Protein AF-A0A1I3E2B5-F1 (afdb_monomer_lite)

Sequence (59 aa):
MFGLGMTELIVLAVIVLLLFGSRLPSAMRSLGSSFNSFKKGMKEGEDDSSSGHLDSPKH

Radius of gyration: 22.5 Å; chains: 1; bounding box: 44×27×64 Å

Foldseek 3Di:
DDDCDPVNVVVVVVVVCVVCPPNVVVVVVVVVVVVVVVVVVVVVVVVVVVPPDDPDDDD

Organism: NCBI:txid1576369

pLDDT: mean 83.29, std 14.7, range [45.84, 96.44]

Secondary structure (DSSP, 8-state):
-----HHHHHHHHHHHHHHHTTHHHHHHHHHHHHHHHHHHHHHHHHHHTT---------

Structure (mmCIF, N/CA/C/O backbone):
data_AF-A0A1I3E2B5-F1
#
_entry.id   AF-A0A1I3E2B5-F1
#
loop_
_atom_site.group_PDB
_atom_site.id
_atom_site.type_symbol
_atom_site.label_atom_id
_atom_site.label_alt_id
_atom_site.label_comp_id
_atom_site.label_asym_id
_atom_site.label_entity_id
_atom_site.label_seq_id
_atom_site.pdbx_PDB_ins_code
_atom_site.Cartn_x
_atom_site.Cartn_y
_atom_site.Cartn_z
_atom_site.occupancy
_atom_site.B_iso_or_equiv
_atom_site.auth_seq_id
_atom_site.auth_comp_id
_atom_site.auth_asym_id
_atom_site.auth_atom_id
_atom_site.pdbx_PDB_model_num
ATOM 1 N N . MET A 1 1 ? 25.354 5.483 -8.047 1.00 53.25 1 MET A N 1
ATOM 2 C CA . MET A 1 1 ? 24.340 6.017 -8.981 1.00 53.25 1 MET A CA 1
ATOM 3 C C . MET A 1 1 ? 23.213 5.001 -9.126 1.00 53.25 1 MET A C 1
ATOM 5 O O . MET A 1 1 ? 23.173 4.282 -10.107 1.00 53.25 1 MET A O 1
ATOM 9 N N . PHE A 1 2 ? 22.360 4.881 -8.108 1.00 63.09 2 PHE A N 1
ATOM 10 C CA . PHE A 1 2 ? 21.227 3.946 -8.075 1.00 63.09 2 PHE A CA 1
ATOM 11 C C . PHE A 1 2 ? 20.102 4.636 -7.301 1.00 63.09 2 PHE A C 1
ATOM 13 O O . PHE A 1 2 ? 19.902 4.406 -6.113 1.00 63.09 2 PHE A O 1
ATOM 20 N N . GLY A 1 3 ? 19.468 5.608 -7.947 1.00 67.50 3 GLY A N 1
ATOM 21 C CA . GLY A 1 3 ? 18.226 6.191 -7.462 1.00 67.50 3 GLY A CA 1
ATOM 22 C C . GLY A 1 3 ? 17.138 5.649 -8.359 1.00 67.50 3 GLY A C 1
ATOM 23 O O . GLY A 1 3 ? 17.211 5.898 -9.558 1.00 67.50 3 GLY A O 1
ATOM 24 N N . LEU A 1 4 ? 16.196 4.895 -7.791 1.00 75.44 4 LEU A N 1
ATOM 25 C CA . LEU A 1 4 ? 15.001 4.457 -8.503 1.00 75.44 4 LEU A CA 1
ATOM 26 C C . LEU A 1 4 ? 14.324 5.701 -9.084 1.00 75.44 4 LEU A C 1
ATOM 28 O O . LEU A 1 4 ? 13.757 6.516 -8.352 1.00 75.44 4 LEU A O 1
ATOM 32 N N . GLY A 1 5 ? 14.465 5.884 -10.390 1.00 88.56 5 GLY A N 1
ATOM 33 C CA . GLY A 1 5 ? 13.864 6.991 -11.105 1.00 88.56 5 GLY A CA 1
ATOM 34 C C . GLY A 1 5 ? 12.355 6.805 -11.176 1.00 88.56 5 GLY A C 1
ATOM 35 O O . GLY A 1 5 ? 11.841 5.685 -11.108 1.00 88.56 5 GLY A O 1
ATOM 36 N N . MET A 1 6 ? 11.622 7.902 -11.382 1.00 90.75 6 MET A N 1
ATOM 37 C CA . MET A 1 6 ? 10.167 7.816 -11.568 1.00 90.75 6 MET A CA 1
A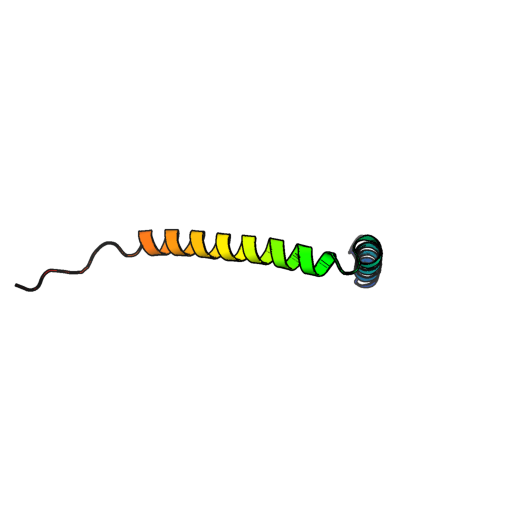TOM 38 C C . MET A 1 6 ? 9.780 6.863 -12.698 1.00 90.75 6 MET A C 1
ATOM 40 O O . MET A 1 6 ? 8.786 6.153 -12.583 1.00 90.75 6 MET A O 1
ATOM 44 N N 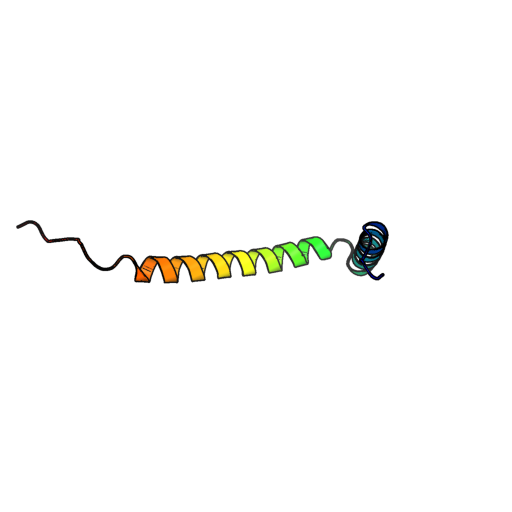. THR A 1 7 ? 10.594 6.781 -13.751 1.00 91.44 7 THR A N 1
ATOM 45 C CA . THR A 1 7 ? 10.390 5.835 -14.851 1.00 91.44 7 THR A CA 1
ATOM 46 C C . THR A 1 7 ? 10.408 4.380 -14.376 1.00 91.44 7 THR A C 1
ATOM 48 O O . THR A 1 7 ? 9.523 3.613 -14.742 1.00 91.44 7 THR A O 1
ATOM 51 N N . GLU A 1 8 ? 11.367 3.992 -13.533 1.00 91.25 8 GLU A N 1
ATOM 52 C CA . GLU A 1 8 ? 11.485 2.615 -13.032 1.00 91.25 8 GLU A CA 1
ATOM 53 C C . GLU A 1 8 ? 10.324 2.261 -12.099 1.00 91.25 8 GLU A C 1
ATOM 55 O O . GLU A 1 8 ? 9.763 1.170 -12.203 1.00 91.25 8 GLU A O 1
ATOM 60 N N . LEU A 1 9 ? 9.897 3.202 -11.247 1.00 93.50 9 LEU A N 1
ATOM 61 C CA . LEU A 1 9 ? 8.715 3.019 -10.401 1.00 93.50 9 LEU A CA 1
ATOM 62 C C . LEU A 1 9 ? 7.432 2.859 -11.217 1.00 93.50 9 LEU A C 1
ATO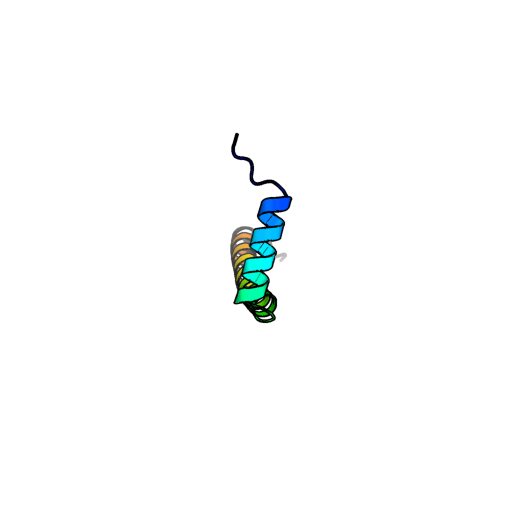M 64 O O . LEU A 1 9 ? 6.609 2.010 -10.881 1.00 93.50 9 LEU A O 1
ATOM 68 N N . ILE A 1 10 ? 7.263 3.628 -12.296 1.00 94.75 10 ILE A N 1
ATOM 69 C CA . ILE A 1 10 ? 6.100 3.498 -13.183 1.00 94.75 10 ILE A CA 1
ATOM 70 C C . ILE A 1 10 ? 6.103 2.129 -13.868 1.00 94.75 10 ILE A C 1
ATOM 72 O O . ILE A 1 10 ? 5.070 1.462 -13.885 1.00 94.75 10 ILE A O 1
ATOM 76 N N . VAL A 1 11 ? 7.248 1.669 -14.381 1.00 95.19 11 VAL A N 1
ATOM 77 C CA . VAL A 1 11 ? 7.360 0.340 -15.007 1.00 95.19 11 VAL A CA 1
ATOM 78 C C . VAL A 1 11 ? 7.022 -0.768 -14.003 1.00 95.19 11 VAL A C 1
ATOM 80 O O . VAL A 1 11 ? 6.217 -1.648 -14.311 1.00 95.19 11 VAL A O 1
ATOM 83 N N . LEU A 1 12 ? 7.557 -0.697 -12.781 1.00 94.38 12 LEU A N 1
ATOM 84 C CA . LEU A 1 12 ? 7.223 -1.628 -11.697 1.00 94.38 12 LEU A CA 1
ATOM 85 C C . LEU A 1 12 ? 5.731 -1.599 -11.346 1.00 94.38 12 LEU A C 1
ATOM 87 O O . LEU A 1 12 ? 5.110 -2.656 -11.220 1.00 94.38 12 LEU A O 1
ATOM 91 N N . ALA A 1 13 ? 5.141 -0.409 -11.229 1.00 93.75 13 ALA A N 1
ATOM 92 C CA . ALA A 1 13 ? 3.720 -0.247 -10.944 1.00 93.75 13 ALA A CA 1
ATOM 93 C C . ALA A 1 13 ? 2.845 -0.865 -12.044 1.00 93.75 13 ALA A C 1
ATOM 95 O O . ALA A 1 13 ? 1.857 -1.528 -11.732 1.00 93.75 13 ALA A O 1
ATOM 96 N N . VAL A 1 14 ? 3.226 -0.712 -13.316 1.00 95.75 14 VAL A N 1
ATOM 97 C CA . VAL A 1 14 ? 2.527 -1.336 -14.448 1.00 95.75 14 VAL A CA 1
ATOM 98 C C . VAL A 1 14 ? 2.634 -2.860 -14.389 1.00 95.75 14 VAL A C 1
ATOM 100 O O . VAL A 1 14 ? 1.622 -3.533 -14.554 1.00 95.75 14 VAL A O 1
ATOM 103 N N . ILE A 1 15 ? 3.812 -3.423 -14.099 1.00 96.44 15 ILE A N 1
ATOM 104 C CA . ILE A 1 15 ? 3.986 -4.881 -13.954 1.00 96.44 15 ILE A CA 1
ATOM 105 C C . ILE A 1 15 ? 3.088 -5.421 -12.837 1.00 96.44 15 ILE A C 1
ATOM 107 O O . ILE A 1 15 ? 2.344 -6.380 -13.037 1.00 96.44 15 ILE A O 1
ATOM 111 N N . VAL A 1 16 ? 3.110 -4.776 -11.670 1.00 95.31 16 VAL A N 1
ATOM 112 C CA . VAL A 1 16 ? 2.253 -5.137 -10.535 1.00 95.31 16 VAL A CA 1
ATOM 113 C C . VAL A 1 16 ? 0.772 -5.013 -10.914 1.00 95.31 16 VAL A C 1
ATOM 115 O O . VAL A 1 16 ? -0.022 -5.900 -10.603 1.00 95.31 16 VAL A O 1
ATOM 118 N N . LEU A 1 17 ? 0.387 -3.968 -11.646 1.00 94.62 17 LEU A N 1
ATOM 119 C CA . LEU A 1 17 ? -0.983 -3.798 -12.121 1.00 94.62 17 LEU A CA 1
ATOM 120 C C . LEU A 1 17 ? -1.394 -4.882 -13.127 1.00 94.62 17 LEU A C 1
ATOM 122 O O . LEU A 1 17 ? -2.542 -5.302 -13.099 1.00 94.62 17 LEU A O 1
ATOM 126 N N . LEU A 1 18 ? -0.497 -5.379 -13.979 1.00 95.75 18 LEU A N 1
ATOM 127 C CA . LEU A 1 18 ? -0.806 -6.481 -14.898 1.00 95.75 18 LEU A CA 1
ATOM 128 C C . LEU A 1 18 ? -0.983 -7.816 -14.163 1.00 95.75 18 LEU A C 1
ATOM 130 O O . LEU A 1 18 ? -1.879 -8.584 -14.503 1.00 95.75 18 LEU A O 1
ATOM 134 N N . LEU A 1 19 ? -0.166 -8.082 -13.140 1.00 95.62 19 LEU A N 1
ATOM 135 C CA . LEU A 1 19 ? -0.243 -9.318 -12.354 1.00 95.62 19 LEU A CA 1
ATOM 136 C C . LE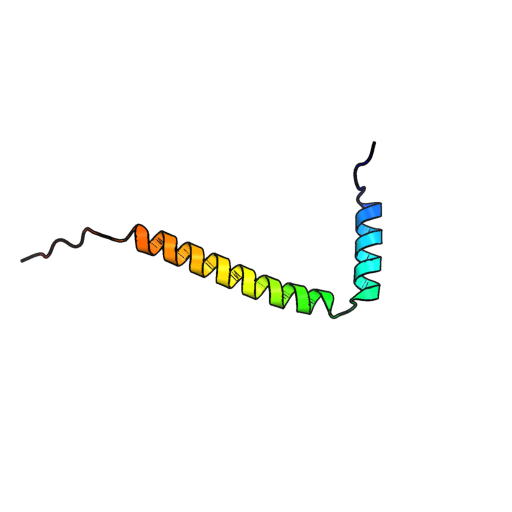U A 1 19 ? -1.481 -9.362 -11.453 1.00 95.62 19 LEU A C 1
ATOM 138 O O . LEU A 1 19 ? -2.162 -10.382 -11.363 1.00 95.62 19 LEU A O 1
ATOM 142 N N . PHE A 1 20 ? -1.766 -8.257 -10.764 1.00 93.62 20 PHE A N 1
ATOM 143 C CA . PHE A 1 20 ? -2.838 -8.191 -9.771 1.00 93.62 20 PHE A CA 1
ATOM 144 C C . PHE A 1 20 ? -4.139 -7.608 -10.335 1.00 93.62 20 PHE A C 1
ATOM 146 O O . PHE A 1 20 ? -5.217 -7.871 -9.793 1.00 93.62 20 PHE A O 1
ATOM 153 N N . GLY A 1 21 ? -4.074 -6.823 -11.411 1.00 91.44 21 GLY A N 1
ATOM 154 C CA . GLY A 1 21 ? -5.228 -6.206 -12.061 1.00 91.44 21 GLY A CA 1
ATOM 155 C C . GLY A 1 21 ? -6.096 -5.418 -11.084 1.00 91.44 21 GLY A C 1
ATOM 156 O O . GLY A 1 21 ? -5.627 -4.637 -10.253 1.00 91.44 21 GLY A O 1
ATOM 157 N N . SER A 1 22 ? -7.397 -5.693 -11.138 1.00 92.06 22 SER A N 1
ATOM 158 C CA . SER A 1 22 ? -8.410 -5.111 -10.255 1.00 92.06 22 SER A CA 1
ATOM 159 C C . SER A 1 22 ? -8.367 -5.619 -8.808 1.00 92.06 22 SER A C 1
ATOM 161 O O . SER A 1 22 ? -9.127 -5.127 -7.974 1.00 92.06 22 SER A O 1
ATOM 163 N N . ARG A 1 23 ? -7.500 -6.586 -8.467 1.00 92.38 23 ARG A N 1
ATOM 164 C CA . ARG A 1 23 ? -7.372 -7.107 -7.093 1.00 92.38 23 ARG A CA 1
ATOM 165 C C . ARG A 1 23 ? -6.451 -6.255 -6.223 1.00 92.38 23 ARG A C 1
ATOM 167 O O . ARG A 1 23 ? -6.617 -6.265 -5.005 1.00 92.38 23 ARG A O 1
ATOM 174 N N . LEU A 1 24 ? -5.542 -5.483 -6.826 1.00 93.25 24 LEU A N 1
ATOM 175 C CA . LEU A 1 24 ? -4.623 -4.595 -6.106 1.00 93.25 24 LEU A CA 1
ATOM 176 C C . LEU A 1 24 ? -5.363 -3.597 -5.187 1.00 93.25 24 LEU A C 1
ATOM 178 O O . LEU A 1 24 ? -5.037 -3.532 -4.000 1.00 93.25 24 LEU A O 1
ATOM 182 N N . PRO A 1 25 ? -6.397 -2.864 -5.655 1.00 89.25 25 PRO A N 1
ATOM 183 C CA . PRO A 1 25 ? -7.114 -1.905 -4.816 1.00 89.25 25 PRO A CA 1
ATOM 184 C C . PRO A 1 25 ? -7.913 -2.587 -3.705 1.00 89.25 25 PRO A C 1
ATOM 186 O O . PRO A 1 25 ? -8.001 -2.058 -2.601 1.00 89.25 25 PRO A O 1
ATOM 189 N N . SER A 1 26 ? -8.470 -3.770 -3.967 1.00 92.94 26 SER A N 1
ATOM 190 C CA . SER A 1 26 ? -9.202 -4.555 -2.969 1.00 92.94 26 SER A CA 1
ATOM 191 C C . SER A 1 26 ? -8.281 -5.044 -1.848 1.00 92.94 26 SER A C 1
ATOM 193 O O . SER A 1 26 ? -8.629 -4.915 -0.675 1.00 92.94 26 SER A O 1
ATOM 195 N N . ALA A 1 27 ? -7.077 -5.519 -2.191 1.00 92.50 27 ALA A N 1
ATOM 196 C CA . ALA A 1 27 ? -6.056 -5.902 -1.217 1.00 92.50 27 ALA A CA 1
ATOM 197 C C . ALA A 1 27 ? -5.579 -4.697 -0.390 1.00 92.50 27 ALA A C 1
ATOM 199 O O . ALA A 1 27 ? -5.543 -4.771 0.837 1.00 92.50 27 ALA A O 1
ATOM 200 N N . MET A 1 28 ? -5.306 -3.558 -1.039 1.00 92.69 28 MET A N 1
ATOM 201 C CA . MET A 1 28 ? -4.940 -2.317 -0.346 1.00 92.69 28 MET A CA 1
ATOM 202 C C . MET A 1 28 ? -6.049 -1.813 0.583 1.00 92.69 28 MET A C 1
ATOM 204 O O . MET A 1 28 ? -5.755 -1.385 1.693 1.00 92.69 28 MET A O 1
ATOM 208 N N . ARG A 1 29 ? -7.322 -1.890 0.175 1.00 93.31 29 ARG A N 1
ATOM 209 C CA . ARG A 1 29 ? -8.462 -1.505 1.025 1.00 93.31 29 ARG A CA 1
ATOM 210 C C . ARG A 1 29 ? -8.590 -2.409 2.247 1.00 93.31 29 ARG A C 1
ATOM 212 O O . ARG A 1 29 ? -8.773 -1.898 3.349 1.00 93.31 29 ARG A O 1
ATOM 219 N N . SER A 1 30 ? -8.450 -3.724 2.070 1.00 93.06 30 SER A N 1
ATOM 220 C CA . SER A 1 30 ? -8.476 -4.678 3.183 1.00 93.06 30 SER A CA 1
ATOM 221 C C . SER A 1 30 ? -7.339 -4.406 4.169 1.00 93.06 30 SER A C 1
ATOM 223 O O . SER A 1 30 ? -7.595 -4.220 5.356 1.00 93.06 30 SER A O 1
ATOM 225 N N . LEU A 1 31 ? -6.100 -4.291 3.681 1.00 95.00 31 LEU A N 1
ATOM 226 C CA . LEU A 1 31 ? -4.928 -3.989 4.510 1.00 95.00 31 LEU A CA 1
ATOM 227 C C . LEU A 1 31 ? -5.035 -2.614 5.185 1.00 95.00 31 LEU A C 1
ATOM 229 O O . LEU A 1 31 ? -4.736 -2.479 6.369 1.00 95.00 31 LEU A O 1
ATOM 233 N N . GLY A 1 32 ? -5.514 -1.604 4.457 1.00 93.25 32 GLY A N 1
ATOM 234 C CA . GLY A 1 32 ? -5.715 -0.248 4.964 1.00 93.25 32 GLY A CA 1
ATOM 235 C C . GLY A 1 32 ? -6.761 -0.191 6.076 1.00 93.25 32 GLY A C 1
ATOM 236 O O . GLY A 1 32 ? -6.548 0.493 7.074 1.00 93.25 32 GLY A O 1
ATOM 237 N N . SER A 1 33 ? -7.855 -0.949 5.952 1.00 93.88 33 SER A N 1
ATOM 238 C CA . SER A 1 33 ? -8.867 -1.047 7.009 1.00 93.88 33 SER A CA 1
ATOM 239 C C . SER A 1 33 ? -8.312 -1.692 8.282 1.00 93.88 33 SER A C 1
ATOM 241 O O . SER A 1 33 ? -8.501 -1.140 9.365 1.00 93.88 33 SER A O 1
ATOM 243 N N . SER A 1 34 ? -7.544 -2.783 8.167 1.00 93.94 34 SER A N 1
ATOM 244 C CA . SER A 1 34 ? -6.874 -3.420 9.309 1.00 93.94 34 SER A CA 1
ATOM 245 C C . SER A 1 34 ? -5.850 -2.493 9.966 1.00 93.94 34 SER A C 1
ATOM 247 O O . SER A 1 34 ? -5.833 -2.377 11.190 1.00 93.94 34 SER A O 1
ATOM 249 N N . PHE A 1 35 ? -5.039 -1.784 9.173 1.00 94.88 35 PHE A N 1
ATOM 250 C CA . PHE A 1 35 ? -4.067 -0.818 9.687 1.00 94.88 35 PHE A CA 1
ATOM 251 C C . PHE A 1 35 ? -4.742 0.368 10.388 1.00 94.88 35 PHE A C 1
ATOM 253 O O . PHE A 1 35 ? -4.283 0.813 11.438 1.00 94.88 35 PHE A O 1
ATOM 260 N N . ASN A 1 36 ? -5.861 0.860 9.850 1.00 94.75 36 ASN A N 1
ATOM 261 C CA . ASN A 1 36 ? -6.627 1.941 10.465 1.00 94.75 36 ASN A CA 1
ATOM 262 C C . ASN A 1 36 ? -7.235 1.518 11.812 1.00 94.75 36 ASN A C 1
ATOM 264 O O . ASN A 1 36 ? -7.127 2.258 12.787 1.00 94.75 36 ASN A O 1
ATOM 268 N N . SER A 1 37 ? -7.822 0.319 11.889 1.00 93.75 37 SER A N 1
ATOM 269 C CA . SER A 1 37 ? -8.344 -0.233 13.147 1.00 93.75 37 SER A CA 1
ATOM 270 C C . SER A 1 37 ? -7.234 -0.463 14.175 1.00 93.75 37 SER A C 1
ATOM 272 O O . SER A 1 37 ? -7.418 -0.142 15.345 1.00 93.75 37 SER A O 1
ATOM 274 N N . PHE A 1 38 ? -6.062 -0.939 13.737 1.00 93.38 38 PHE A N 1
ATOM 275 C CA . PHE A 1 38 ? -4.886 -1.090 14.596 1.00 93.38 38 PHE A CA 1
ATOM 276 C C . PHE A 1 38 ? -4.413 0.259 15.155 1.00 93.38 38 PHE A C 1
ATOM 278 O O . PHE A 1 38 ? -4.222 0.403 16.361 1.00 93.38 38 PHE A O 1
ATOM 285 N N . LYS A 1 39 ? -4.305 1.282 14.297 1.00 92.88 39 LYS A N 1
ATOM 286 C CA . LYS A 1 39 ? -3.946 2.643 14.713 1.00 92.88 39 LYS A CA 1
ATOM 287 C C . LYS A 1 39 ? -4.960 3.227 15.699 1.00 92.88 39 LYS A C 1
ATOM 289 O O . LYS A 1 39 ? -4.560 3.885 16.655 1.00 92.88 39 LYS A O 1
ATOM 294 N N . LYS A 1 40 ? -6.257 2.997 15.473 1.00 91.94 40 LYS A N 1
ATOM 295 C CA . LYS A 1 40 ? -7.321 3.463 16.367 1.00 91.94 40 LYS A CA 1
ATOM 296 C C . LYS A 1 40 ? -7.226 2.805 17.747 1.00 91.94 40 LYS A C 1
ATOM 298 O O . LYS A 1 40 ? -7.229 3.527 18.734 1.00 91.94 40 LYS A O 1
ATOM 303 N N . GLY A 1 41 ? -7.076 1.481 17.804 1.00 90.75 41 GLY A N 1
ATOM 304 C CA . GLY A 1 41 ? -6.949 0.757 19.073 1.00 90.75 41 GLY A CA 1
ATOM 305 C C . GLY A 1 41 ? -5.693 1.137 19.862 1.00 90.75 41 GLY A C 1
ATOM 306 O O . GLY A 1 41 ? -5.746 1.248 21.081 1.00 90.75 41 GLY A O 1
ATOM 307 N N . MET A 1 42 ? -4.577 1.408 19.175 1.00 90.19 42 MET A N 1
ATOM 308 C CA . MET A 1 42 ? -3.352 1.881 19.829 1.00 90.19 42 MET A CA 1
ATOM 309 C C . MET A 1 42 ? -3.524 3.284 20.424 1.00 90.19 42 MET A C 1
ATOM 311 O O . MET A 1 42 ? -3.077 3.532 21.537 1.00 90.19 42 MET A O 1
ATOM 315 N N . LYS A 1 43 ? -4.233 4.175 19.717 1.00 88.69 43 LYS A N 1
ATOM 316 C CA . LYS A 1 43 ? -4.529 5.524 20.206 1.00 88.69 43 LYS A CA 1
ATOM 317 C C . LYS A 1 43 ? -5.507 5.517 21.388 1.00 88.69 43 LYS A C 1
ATOM 319 O O . LYS A 1 43 ? -5.262 6.211 22.364 1.00 88.69 43 LYS A O 1
ATOM 324 N N . GLU A 1 44 ? -6.571 4.714 21.325 1.00 83.50 44 GLU A N 1
ATOM 325 C CA . GLU A 1 44 ? -7.513 4.551 22.445 1.00 83.50 44 GLU A CA 1
ATOM 326 C C . GLU A 1 44 ? -6.809 4.010 23.703 1.00 83.50 44 GLU A C 1
ATOM 328 O O . GLU A 1 44 ? -7.079 4.501 24.791 1.00 83.50 44 GLU A O 1
ATOM 333 N N . GLY A 1 45 ? -5.848 3.086 23.568 1.00 77.38 45 GLY A N 1
ATOM 334 C CA . GLY A 1 45 ? -5.052 2.597 24.705 1.00 77.38 45 GLY A CA 1
ATOM 335 C C . GLY A 1 45 ? -4.075 3.625 25.303 1.00 77.38 45 GLY A C 1
ATOM 336 O O . GLY A 1 45 ? -3.802 3.592 26.505 1.00 77.38 45 GLY A O 1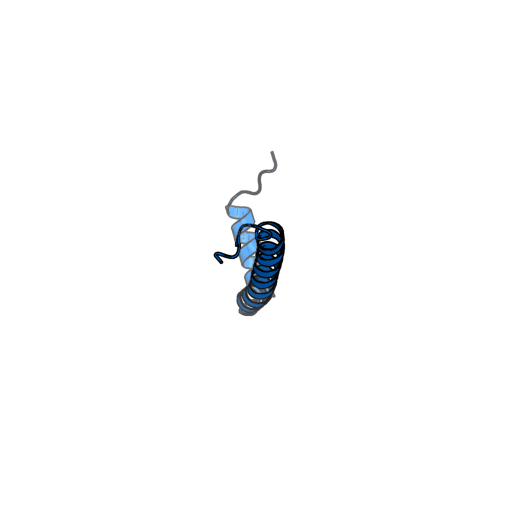
ATOM 337 N N . GLU A 1 46 ? -3.560 4.553 24.490 1.00 74.75 46 GLU A N 1
ATOM 338 C CA . GLU A 1 46 ? -2.748 5.691 24.956 1.00 74.75 46 GLU A CA 1
ATOM 339 C C . GLU A 1 46 ? -3.603 6.753 25.674 1.00 74.75 46 GLU A C 1
ATOM 341 O O . GLU A 1 46 ? -3.197 7.272 26.719 1.00 74.75 46 GLU A O 1
ATOM 346 N N . ASP A 1 47 ? -4.803 7.038 25.156 1.00 69.12 47 ASP A N 1
ATOM 347 C CA . ASP A 1 47 ? -5.742 8.010 25.734 1.00 69.12 47 ASP A CA 1
ATOM 348 C C . ASP A 1 47 ? -6.355 7.503 27.067 1.00 69.12 47 ASP A C 1
ATOM 350 O O . ASP A 1 47 ? -6.518 8.288 28.010 1.00 69.12 47 ASP A O 1
ATOM 354 N N . ASP A 1 48 ? -6.601 6.192 27.216 1.00 61.84 48 ASP A N 1
ATOM 355 C CA . ASP A 1 48 ? -7.079 5.580 28.477 1.00 61.84 48 ASP A CA 1
ATOM 356 C C . ASP A 1 48 ? -6.021 5.622 29.601 1.00 61.84 48 ASP A C 1
ATOM 358 O O . ASP A 1 48 ? -6.347 5.638 30.787 1.00 61.84 48 ASP A O 1
ATOM 362 N N . SER A 1 49 ? -4.736 5.716 29.243 1.00 59.53 49 SER A N 1
ATOM 363 C CA . SER A 1 49 ? -3.635 5.864 30.209 1.00 59.53 49 SER A CA 1
ATOM 364 C C . SER A 1 49 ? -3.461 7.309 30.709 1.00 59.53 49 SER A C 1
ATOM 366 O O . SER A 1 49 ? -2.791 7.528 31.717 1.00 59.53 49 SER A O 1
ATOM 368 N N . SER A 1 50 ? -4.072 8.293 30.036 1.00 58.66 50 SER A N 1
ATOM 369 C CA . SER A 1 50 ? -3.948 9.728 30.358 1.00 58.66 50 SER A CA 1
ATOM 370 C C . SER A 1 50 ? -5.205 10.336 30.999 1.00 58.66 50 SER A C 1
ATOM 372 O O . SER A 1 50 ? -5.188 11.503 31.384 1.00 58.66 50 SER A O 1
ATOM 374 N N . SER A 1 51 ? -6.279 9.555 31.158 1.00 55.56 51 SER A N 1
ATOM 375 C CA . SER A 1 51 ? -7.588 10.023 31.653 1.00 55.56 51 SER A CA 1
ATOM 376 C C . SER A 1 51 ? -7.900 9.583 33.092 1.00 55.56 51 SER A C 1
ATOM 378 O O . SER A 1 51 ? -9.052 9.579 33.520 1.00 55.56 51 SER A O 1
ATOM 380 N N . GLY A 1 52 ? -6.879 9.199 33.861 1.00 59.56 52 GLY A N 1
ATOM 381 C CA . GLY A 1 52 ? -7.005 8.919 35.286 1.00 59.56 52 GLY A CA 1
ATOM 382 C C . GLY A 1 52 ? -6.778 10.175 36.126 1.00 59.56 52 GLY A C 1
ATOM 383 O O . GLY A 1 52 ? -5.654 10.658 36.197 1.00 59.56 52 GLY A O 1
ATOM 384 N N . HIS A 1 53 ? -7.825 10.599 36.843 1.00 58.50 53 HIS A N 1
ATOM 385 C CA . HIS A 1 53 ? -7.818 11.556 37.959 1.00 58.50 53 HIS A CA 1
ATOM 386 C C . HIS A 1 53 ? -7.943 13.042 37.584 1.00 58.50 53 HIS A C 1
ATOM 388 O O . HIS A 1 53 ? -6.955 13.674 37.232 1.00 58.50 53 HIS A O 1
ATOM 394 N N . LEU A 1 54 ? -9.154 13.602 37.746 1.00 60.72 54 LEU A N 1
ATOM 395 C CA . LEU A 1 54 ? -9.434 14.840 38.506 1.00 60.72 54 LEU A CA 1
ATOM 39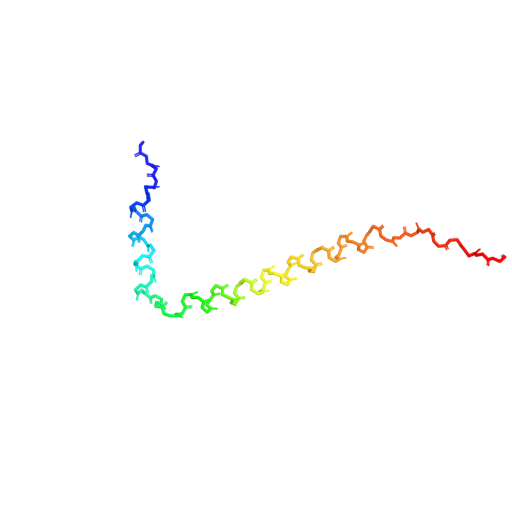6 C C . LEU A 1 54 ? -10.958 15.123 38.611 1.00 60.72 54 LEU A C 1
ATOM 398 O O . LEU A 1 54 ? -11.402 16.262 38.488 1.00 60.72 54 LEU A O 1
ATOM 402 N N . ASP A 1 55 ? -11.776 14.108 38.908 1.00 59.47 55 ASP A N 1
ATOM 403 C CA . ASP A 1 55 ? -13.170 14.322 39.325 1.00 59.47 55 ASP A CA 1
ATOM 404 C C . ASP A 1 55 ? -13.235 14.311 40.859 1.00 59.47 55 ASP A C 1
ATOM 406 O O . ASP A 1 55 ? -13.558 13.306 41.493 1.00 59.47 55 ASP A O 1
ATOM 410 N N . SER A 1 56 ? -12.861 15.427 41.488 1.00 63.72 56 SER A N 1
ATOM 411 C CA . SER A 1 56 ? -13.084 15.624 42.924 1.00 63.72 56 SER A CA 1
ATOM 412 C C . SER A 1 56 ? -14.596 15.646 43.202 1.00 63.72 56 SER A C 1
ATOM 414 O O . SER A 1 56 ? -15.295 16.491 42.631 1.00 63.72 56 SER A O 1
ATOM 416 N N . PRO A 1 57 ? -15.131 14.766 44.073 1.00 68.50 57 PRO A N 1
ATOM 417 C CA . PRO A 1 57 ? -16.548 14.762 44.394 1.00 68.50 57 PRO A CA 1
ATOM 418 C C . PRO A 1 57 ? -16.874 16.033 45.179 1.00 68.50 57 PRO A C 1
ATOM 420 O O . PRO A 1 57 ? -16.305 16.312 46.232 1.00 68.50 57 PRO A O 1
ATOM 423 N N . LYS A 1 58 ? -17.790 16.830 44.637 1.00 67.19 58 LYS A N 1
ATOM 424 C CA . LYS A 1 58 ? -18.360 17.996 45.305 1.00 67.19 58 LYS A CA 1
ATOM 425 C C . LYS A 1 58 ? -19.504 17.524 46.204 1.00 67.19 58 LYS A C 1
ATOM 427 O O . LYS A 1 58 ? -20.625 17.409 45.715 1.00 67.19 58 LYS A O 1
ATOM 432 N N . HIS A 1 59 ? -19.223 17.257 47.479 1.00 45.84 59 HIS A N 1
ATOM 433 C CA . HIS A 1 59 ? -20.192 17.367 48.575 1.00 45.84 59 HIS A CA 1
ATOM 434 C C . HIS A 1 59 ? -19.486 17.457 49.930 1.00 45.84 59 HIS A C 1
ATOM 436 O O . HIS A 1 59 ? -18.601 16.613 50.183 1.00 45.84 59 HIS A O 1
#

InterPro domains:
  IPR003369 Sec-independent protein translocase protein TatA/B/E [PF02416] (2-48)
  IPR006312 Sec-independent protein translocase protein TatA/E [MF_00236] (1-58)
  IPR006312 Sec-independent protein translocase protein TatA/E [TIGR01411] (3-47)